Protein AF-A0ABD1TB44-F1 (afdb_monomer)

Structure (mmCIF, N/CA/C/O backbone):
data_AF-A0ABD1TB44-F1
#
_entry.id   AF-A0ABD1TB44-F1
#
loop_
_atom_site.group_PDB
_atom_site.id
_atom_site.type_symbol
_atom_site.label_atom_id
_atom_site.label_alt_id
_atom_site.label_comp_id
_atom_site.label_asym_id
_atom_site.label_entity_id
_atom_site.label_seq_id
_atom_site.pdbx_PDB_ins_code
_atom_site.Cartn_x
_atom_site.Cartn_y
_atom_site.Cartn_z
_atom_site.occupancy
_atom_site.B_iso_or_equiv
_atom_site.auth_seq_id
_atom_site.auth_comp_id
_atom_site.auth_asym_id
_atom_site.auth_atom_id
_atom_site.pdbx_PDB_model_num
ATOM 1 N N . MET A 1 1 ? 13.814 -0.584 15.650 1.00 33.56 1 MET A N 1
ATOM 2 C CA . MET A 1 1 ? 14.728 0.095 14.702 1.00 33.56 1 MET A CA 1
ATOM 3 C C . MET A 1 1 ? 14.014 0.247 13.370 1.00 33.56 1 MET A C 1
ATOM 5 O O . MET A 1 1 ? 13.460 -0.733 12.896 1.00 33.56 1 MET A O 1
ATOM 9 N N . VAL A 1 2 ? 13.984 1.439 12.768 1.00 36.53 2 VAL A N 1
ATOM 10 C CA . VAL A 1 2 ? 13.506 1.594 11.383 1.00 36.53 2 VAL A CA 1
ATOM 11 C C . VAL A 1 2 ? 14.714 1.384 10.477 1.00 36.53 2 VAL A C 1
ATOM 13 O O . VAL A 1 2 ? 15.537 2.284 10.332 1.00 36.53 2 VAL A O 1
ATOM 16 N N . VAL A 1 3 ? 14.859 0.184 9.916 1.00 43.41 3 VAL A N 1
ATOM 17 C CA . VAL A 1 3 ? 15.915 -0.108 8.939 1.00 43.41 3 VAL A CA 1
ATOM 18 C C . VAL A 1 3 ? 15.696 0.799 7.726 1.00 43.41 3 VAL A C 1
ATOM 20 O O . VAL A 1 3 ? 14.710 0.667 6.989 1.00 43.41 3 VAL A O 1
ATOM 23 N N . ASN A 1 4 ? 16.586 1.772 7.531 1.00 46.34 4 ASN A N 1
ATOM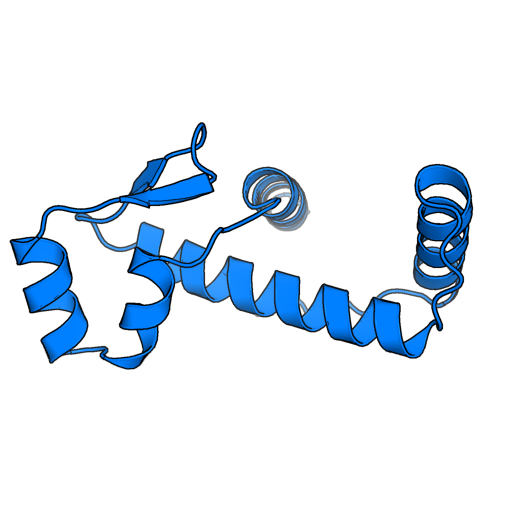 24 C CA . ASN A 1 4 ? 16.625 2.591 6.326 1.00 46.34 4 ASN A CA 1
ATOM 25 C C . ASN A 1 4 ? 17.234 1.748 5.208 1.00 46.34 4 ASN A C 1
ATOM 27 O O . ASN A 1 4 ? 18.443 1.735 5.005 1.00 46.34 4 ASN A O 1
ATOM 31 N N . TYR A 1 5 ? 16.375 1.022 4.498 1.00 55.03 5 TYR A N 1
ATOM 32 C CA . TYR A 1 5 ? 16.779 0.275 3.316 1.00 55.03 5 TYR A CA 1
ATOM 33 C C . TYR A 1 5 ? 17.173 1.269 2.217 1.00 55.03 5 TYR A C 1
ATOM 35 O O . TYR A 1 5 ? 16.319 1.879 1.565 1.00 55.03 5 TYR A O 1
ATOM 43 N N . ILE A 1 6 ? 18.476 1.482 2.055 1.00 59.88 6 ILE A N 1
ATOM 44 C CA . ILE A 1 6 ? 19.036 2.264 0.958 1.00 59.88 6 ILE A CA 1
ATOM 45 C C . ILE A 1 6 ? 19.211 1.295 -0.208 1.00 59.88 6 ILE A C 1
ATOM 47 O O . ILE A 1 6 ? 20.142 0.496 -0.222 1.00 59.88 6 ILE A O 1
ATOM 51 N N . PHE A 1 7 ? 18.311 1.356 -1.191 1.00 67.50 7 PHE A N 1
ATOM 52 C CA . PHE A 1 7 ? 18.486 0.589 -2.424 1.00 67.50 7 PHE A CA 1
ATOM 53 C C . PHE A 1 7 ? 19.758 1.050 -3.136 1.00 67.50 7 PHE A C 1
ATOM 55 O O . PHE A 1 7 ? 19.912 2.233 -3.462 1.00 67.50 7 PHE A O 1
ATOM 62 N N . THR A 1 8 ? 20.659 0.106 -3.396 1.00 78.38 8 THR A N 1
ATOM 63 C CA . THR A 1 8 ? 21.896 0.382 -4.129 1.00 78.38 8 THR A CA 1
ATOM 64 C C . THR A 1 8 ? 21.582 0.782 -5.571 1.00 78.38 8 THR A C 1
ATOM 66 O O . THR A 1 8 ? 20.553 0.403 -6.136 1.00 78.38 8 T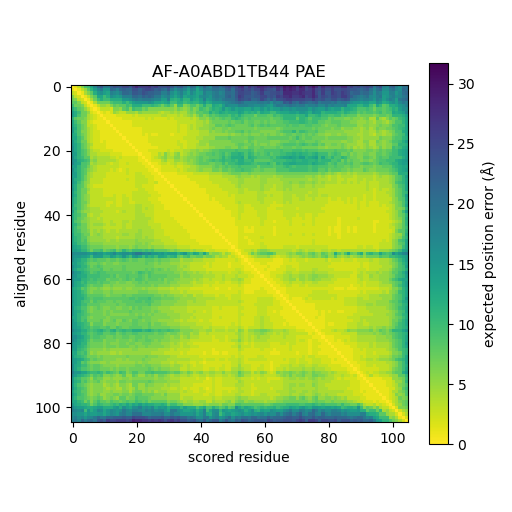HR A O 1
ATOM 69 N N . THR A 1 9 ? 22.483 1.529 -6.215 1.00 80.06 9 THR A N 1
ATOM 70 C CA . THR A 1 9 ? 22.338 1.876 -7.639 1.00 80.06 9 THR A CA 1
ATOM 71 C C . THR A 1 9 ? 22.186 0.628 -8.514 1.00 80.06 9 THR A C 1
ATOM 73 O O . THR A 1 9 ? 21.376 0.641 -9.432 1.00 80.06 9 THR A O 1
ATOM 76 N N . PHE A 1 10 ? 22.879 -0.467 -8.182 1.00 81.62 10 PHE A N 1
ATOM 77 C CA . PHE A 1 10 ? 22.767 -1.742 -8.894 1.00 81.62 10 PHE A CA 1
ATOM 78 C C . PHE A 1 10 ? 21.355 -2.340 -8.819 1.00 81.62 10 PHE A C 1
ATOM 80 O O . PHE A 1 10 ? 20.771 -2.670 -9.850 1.00 81.62 10 PHE A O 1
ATOM 87 N N . GLN A 1 11 ? 20.777 -2.424 -7.616 1.00 84.12 11 GLN A N 1
ATOM 88 C CA . GLN A 1 11 ? 19.414 -2.936 -7.424 1.00 84.12 11 GLN A CA 1
ATOM 89 C C . GLN A 1 11 ? 18.381 -2.075 -8.160 1.00 84.12 11 GLN A C 1
ATOM 91 O O . GLN A 1 11 ? 17.467 -2.607 -8.784 1.00 84.12 11 GLN A O 1
ATOM 96 N N . VAL A 1 12 ? 18.545 -0.748 -8.129 1.00 85.62 12 VAL A N 1
ATOM 97 C CA . VAL A 1 12 ? 17.654 0.172 -8.849 1.00 85.62 12 VAL A CA 1
ATOM 98 C C . VAL A 1 12 ? 17.745 -0.050 -10.359 1.00 85.62 12 VAL A C 1
ATOM 100 O O . VAL A 1 12 ? 16.703 -0.170 -10.996 1.00 85.62 12 VAL A O 1
ATOM 103 N N . SER A 1 13 ? 18.949 -0.177 -10.926 1.00 88.50 13 SER A N 1
ATOM 104 C CA . SER A 1 13 ? 19.122 -0.460 -12.358 1.00 88.50 13 SER A CA 1
ATOM 105 C C . SER A 1 13 ? 18.489 -1.792 -12.764 1.00 88.50 13 SER A C 1
ATOM 107 O O . SER A 1 13 ? 17.800 -1.857 -13.778 1.00 88.50 13 SER A O 1
ATOM 109 N N . LYS A 1 14 ? 18.642 -2.839 -11.942 1.00 91.25 14 LYS A N 1
ATOM 110 C CA . LYS A 1 14 ? 17.992 -4.136 -12.185 1.00 91.25 14 LYS A CA 1
ATOM 111 C C . LYS A 1 14 ? 16.468 -4.040 -12.177 1.00 91.25 14 LYS A C 1
ATOM 113 O O . LYS A 1 14 ? 15.817 -4.686 -12.993 1.00 91.25 14 LYS A O 1
ATOM 118 N N . LEU A 1 15 ? 15.899 -3.212 -11.299 1.00 89.00 15 LEU A N 1
ATOM 119 C CA . LEU A 1 15 ? 14.457 -2.971 -11.273 1.00 89.00 15 LEU A CA 1
ATOM 120 C C . LEU A 1 15 ? 13.975 -2.190 -12.506 1.00 89.00 15 LEU A C 1
ATOM 122 O O . LEU A 1 15 ? 12.888 -2.449 -13.008 1.00 89.00 15 LEU A O 1
ATOM 126 N N . VAL A 1 16 ? 14.767 -1.236 -13.006 1.00 91.19 16 VAL A N 1
ATOM 127 C CA . VAL A 1 16 ? 14.451 -0.524 -14.257 1.00 91.19 16 VAL A CA 1
ATOM 128 C C . VAL A 1 16 ? 14.431 -1.500 -15.435 1.00 91.19 16 VAL A C 1
ATOM 130 O O . VAL A 1 16 ? 13.471 -1.502 -16.203 1.00 91.19 16 VAL A O 1
ATOM 133 N N . GLU A 1 17 ? 15.452 -2.356 -15.548 1.00 93.25 17 GLU A N 1
ATOM 134 C CA . GLU A 1 17 ? 15.517 -3.403 -16.576 1.00 93.25 17 GLU A CA 1
ATOM 135 C C . GLU A 1 17 ? 14.309 -4.345 -16.498 1.00 93.25 17 GLU A C 1
ATOM 137 O O . GLU A 1 17 ? 13.694 -4.636 -17.521 1.00 93.25 17 GLU A O 1
ATOM 142 N N . SER A 1 18 ? 13.930 -4.801 -15.299 1.00 92.75 18 SER A N 1
ATOM 143 C CA . SER A 1 18 ? 12.802 -5.726 -15.149 1.00 92.75 18 SER A CA 1
ATOM 144 C C . SER A 1 18 ? 11.460 -5.088 -15.509 1.00 92.75 18 SER A C 1
ATOM 146 O O . SER A 1 18 ? 10.636 -5.740 -16.148 1.00 92.75 18 SER A O 1
ATOM 148 N N . VAL A 1 19 ? 11.248 -3.811 -15.171 1.00 91.44 19 VAL A N 1
ATOM 149 C CA . VAL A 1 19 ? 10.038 -3.069 -15.564 1.00 91.44 19 VAL A CA 1
ATOM 150 C C . VAL A 1 19 ? 9.973 -2.896 -17.080 1.00 91.44 19 VAL A C 1
ATOM 152 O O . VAL A 1 19 ? 8.912 -3.109 -17.669 1.00 91.44 19 VAL A O 1
ATOM 155 N N . TYR A 1 20 ? 11.092 -2.559 -17.724 1.00 93.50 20 TYR A N 1
ATOM 156 C CA . TYR A 1 20 ? 11.137 -2.454 -19.180 1.00 93.50 20 TYR A CA 1
ATOM 157 C C . TYR A 1 20 ? 10.868 -3.806 -19.849 1.00 93.50 20 TYR A C 1
ATOM 159 O O . TYR A 1 20 ? 10.015 -3.894 -20.726 1.00 93.50 20 TYR A O 1
ATOM 167 N N . ASN A 1 21 ? 11.520 -4.873 -19.392 1.00 95.88 21 ASN A N 1
ATOM 168 C CA . ASN A 1 21 ? 11.362 -6.204 -19.977 1.00 95.88 21 ASN A CA 1
ATOM 169 C C . ASN A 1 21 ? 9.964 -6.795 -19.746 1.00 95.88 21 ASN A C 1
ATOM 171 O O . ASN A 1 21 ? 9.451 -7.501 -20.608 1.00 95.88 21 ASN A O 1
ATOM 175 N N . GLY A 1 22 ? 9.348 -6.524 -18.592 1.00 93.88 22 GLY A N 1
ATOM 176 C CA . GLY A 1 22 ? 8.027 -7.053 -18.248 1.00 93.88 22 GLY A CA 1
ATOM 177 C C . GLY A 1 22 ? 6.866 -6.254 -18.838 1.00 93.88 22 GLY A C 1
ATOM 178 O O . GLY A 1 22 ? 5.845 -6.836 -19.193 1.00 93.88 22 GLY A O 1
ATOM 179 N N . CYS A 1 23 ? 7.006 -4.929 -18.943 1.00 91.38 23 CYS A N 1
ATOM 180 C CA . CYS A 1 23 ? 5.893 -4.038 -19.285 1.00 91.38 23 CYS A CA 1
ATOM 181 C C . CYS A 1 23 ? 6.138 -3.178 -20.535 1.00 91.38 23 CYS A C 1
ATOM 183 O O . CYS A 1 23 ? 5.230 -2.471 -20.963 1.00 91.38 23 CYS A O 1
ATOM 185 N N . GLY A 1 24 ? 7.354 -3.157 -21.088 1.00 92.94 24 GLY A N 1
ATOM 186 C CA . GLY A 1 24 ? 7.748 -2.254 -22.178 1.00 92.94 24 GLY A CA 1
ATOM 187 C C . GLY A 1 24 ? 7.867 -0.781 -21.765 1.00 92.94 24 GLY A C 1
ATOM 188 O O . GLY A 1 24 ? 7.982 0.093 -22.623 1.00 92.94 24 GLY A O 1
ATOM 189 N N . VAL A 1 25 ? 7.820 -0.478 -20.462 1.00 93.12 25 VAL A N 1
ATOM 190 C CA . VAL A 1 25 ? 7.794 0.899 -19.947 1.00 93.12 25 VAL A CA 1
ATOM 191 C C . VAL A 1 25 ? 9.194 1.344 -19.539 1.00 93.12 25 VAL A C 1
ATOM 193 O O . VAL A 1 25 ? 9.841 0.717 -18.701 1.00 93.12 25 VAL A O 1
ATOM 196 N N . VAL A 1 26 ? 9.644 2.476 -20.083 1.00 93.00 26 VAL A N 1
ATOM 197 C CA . VAL A 1 26 ? 10.883 3.136 -19.652 1.00 93.00 26 VAL A CA 1
ATOM 198 C C .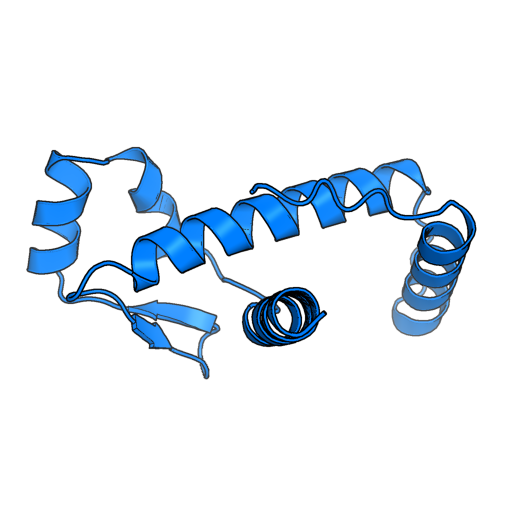 VAL A 1 26 ? 10.602 3.964 -18.399 1.00 93.00 26 VAL A C 1
ATOM 200 O O . VAL A 1 26 ? 9.751 4.851 -18.404 1.00 93.00 26 VAL A O 1
ATOM 203 N N . VAL A 1 27 ? 11.338 3.694 -17.322 1.00 92.88 27 VAL A N 1
ATOM 204 C CA . VAL A 1 27 ? 11.212 4.391 -16.034 1.00 92.88 27 VAL A CA 1
ATOM 205 C C . VAL A 1 27 ? 12.573 4.879 -15.555 1.00 92.88 27 VAL A C 1
ATOM 207 O O . VAL A 1 27 ? 13.592 4.230 -15.772 1.00 92.88 27 VAL A O 1
ATOM 210 N N . SER A 1 28 ? 12.610 6.032 -14.885 1.00 93.19 28 SER A N 1
ATOM 211 C CA . SER A 1 28 ? 13.865 6.550 -14.334 1.00 93.19 28 SER A CA 1
ATOM 212 C C . SER A 1 28 ? 14.210 5.903 -12.988 1.00 93.19 28 SER A C 1
ATOM 214 O O . SER A 1 28 ? 13.326 5.529 -12.211 1.00 93.19 28 SER A O 1
ATOM 216 N N . ASN A 1 29 ? 15.50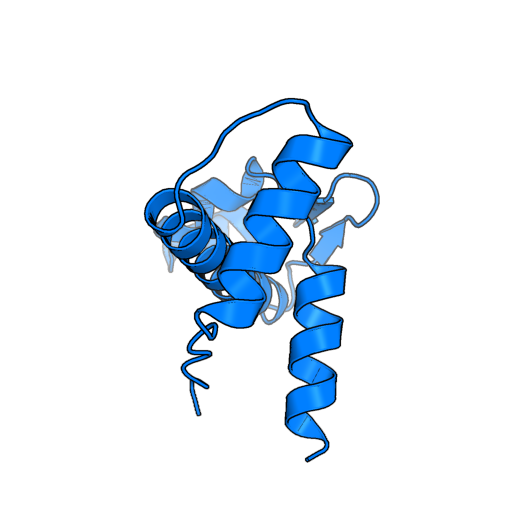2 5.897 -12.638 1.00 90.19 29 ASN A N 1
ATOM 217 C CA . ASN A 1 29 ? 15.975 5.516 -11.300 1.00 90.19 29 ASN A CA 1
ATOM 218 C C . ASN A 1 29 ? 15.250 6.288 -10.182 1.00 90.19 29 ASN A C 1
ATOM 220 O O . ASN A 1 29 ? 14.984 5.736 -9.113 1.00 90.19 29 ASN A O 1
ATOM 224 N N . LYS A 1 30 ? 14.918 7.565 -10.422 1.00 89.56 30 LYS A N 1
ATOM 225 C CA . LYS A 1 30 ? 14.166 8.398 -9.477 1.00 89.56 30 LYS A CA 1
ATOM 226 C C . LYS A 1 30 ? 12.748 7.860 -9.273 1.00 89.56 30 LYS A C 1
ATOM 228 O O . LYS A 1 30 ? 12.348 7.683 -8.126 1.00 89.56 30 LYS A O 1
ATOM 233 N N . ASN A 1 31 ? 12.030 7.536 -10.353 1.00 90.94 31 ASN A N 1
ATOM 234 C CA . ASN A 1 31 ? 10.672 6.992 -10.257 1.00 90.94 31 ASN A CA 1
ATOM 235 C C . ASN A 1 31 ? 10.648 5.667 -9.491 1.00 90.94 31 ASN A C 1
ATOM 237 O O . ASN A 1 31 ? 9.780 5.473 -8.642 1.00 90.94 31 ASN A O 1
ATOM 241 N N . ILE A 1 32 ? 11.626 4.787 -9.737 1.00 90.25 32 ILE A N 1
ATOM 242 C CA . ILE A 1 32 ? 11.760 3.528 -8.996 1.00 90.25 32 ILE A CA 1
ATOM 243 C C . ILE A 1 32 ? 11.939 3.789 -7.499 1.00 90.25 32 ILE A C 1
ATOM 245 O O . ILE A 1 32 ? 11.184 3.260 -6.685 1.00 90.25 32 ILE A O 1
ATOM 249 N N . ARG A 1 33 ? 12.899 4.642 -7.122 1.00 87.56 33 ARG A N 1
ATOM 250 C CA . ARG A 1 33 ? 13.176 4.951 -5.710 1.00 87.56 33 ARG A CA 1
ATOM 251 C C . ARG A 1 33 ? 11.964 5.556 -5.004 1.00 87.56 33 ARG A C 1
ATOM 253 O O . ARG A 1 33 ? 11.638 5.149 -3.892 1.00 87.56 33 ARG A O 1
ATOM 260 N N . GLU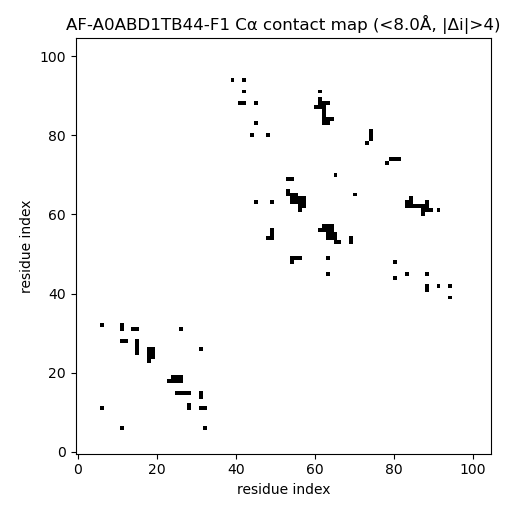 A 1 34 ? 11.286 6.505 -5.645 1.00 90.25 34 GLU A N 1
ATOM 261 C CA . GLU A 1 34 ? 10.071 7.122 -5.104 1.00 90.25 34 GLU A CA 1
ATOM 262 C C . GLU A 1 34 ? 8.952 6.095 -4.931 1.00 90.25 34 GLU A C 1
ATOM 264 O O . GLU A 1 34 ? 8.303 6.063 -3.883 1.00 90.25 34 GLU A O 1
ATOM 269 N N . ARG A 1 35 ? 8.757 5.206 -5.912 1.00 90.00 35 ARG A N 1
ATOM 270 C CA . ARG A 1 35 ? 7.706 4.192 -5.840 1.00 90.00 35 ARG A CA 1
ATOM 271 C C . ARG A 1 35 ? 7.967 3.175 -4.740 1.00 90.00 35 ARG A C 1
ATOM 273 O O . ARG A 1 35 ? 7.052 2.869 -3.982 1.00 90.00 35 ARG A O 1
ATOM 280 N N . VAL A 1 36 ? 9.201 2.700 -4.613 1.00 86.69 36 VAL A N 1
ATOM 281 C CA . VAL A 1 36 ? 9.578 1.768 -3.546 1.00 86.69 36 VAL A CA 1
ATOM 282 C C . VAL A 1 36 ? 9.448 2.424 -2.168 1.00 86.69 36 VAL A C 1
ATOM 284 O O . VAL A 1 36 ? 8.943 1.799 -1.240 1.00 86.69 36 VAL A O 1
ATOM 287 N N . LYS A 1 37 ? 9.800 3.711 -2.034 1.00 87.44 37 LYS A N 1
ATOM 288 C CA . LYS A 1 37 ? 9.573 4.476 -0.797 1.00 87.44 37 LYS A CA 1
ATOM 289 C C . LYS A 1 37 ? 8.088 4.543 -0.424 1.00 87.44 37 LYS A C 1
ATOM 291 O O . LYS A 1 37 ? 7.757 4.386 0.749 1.00 87.44 37 LYS A O 1
ATOM 296 N N . ILE A 1 38 ? 7.206 4.773 -1.400 1.00 90.06 38 ILE A N 1
ATOM 297 C CA . ILE A 1 38 ? 5.752 4.777 -1.182 1.00 90.06 38 ILE A CA 1
ATOM 298 C C . ILE A 1 38 ? 5.274 3.391 -0.748 1.00 90.06 38 ILE A C 1
ATOM 300 O O . ILE A 1 38 ? 4.588 3.299 0.261 1.00 90.06 38 ILE A O 1
ATOM 304 N N . LEU A 1 39 ? 5.681 2.329 -1.450 1.00 89.56 39 LEU A N 1
ATOM 305 C CA . LEU A 1 39 ? 5.285 0.955 -1.124 1.00 89.56 39 LEU A CA 1
ATOM 306 C C . LEU A 1 39 ? 5.737 0.536 0.281 1.00 89.56 39 LEU A C 1
ATOM 308 O O . LEU A 1 39 ? 4.960 -0.042 1.027 1.00 89.56 39 LEU A O 1
ATOM 312 N N . LYS A 1 40 ? 6.956 0.904 0.684 1.00 87.56 40 LYS A N 1
ATOM 313 C CA . LYS A 1 40 ? 7.444 0.661 2.047 1.00 87.56 40 LYS A CA 1
ATOM 314 C C . LYS A 1 40 ? 6.631 1.418 3.098 1.00 87.56 40 LYS A C 1
ATOM 316 O O . LYS A 1 40 ? 6.328 0.863 4.147 1.00 87.56 40 LYS A O 1
ATOM 321 N N . LYS A 1 41 ? 6.297 2.688 2.841 1.00 90.19 41 LYS A N 1
ATOM 322 C CA . LYS A 1 41 ? 5.440 3.471 3.744 1.00 90.19 41 LYS A CA 1
ATOM 323 C C . LYS A 1 41 ? 4.061 2.824 3.877 1.00 90.19 41 LYS A C 1
ATOM 325 O O . LYS A 1 41 ? 3.555 2.701 4.984 1.00 90.19 41 LYS A O 1
ATOM 330 N N . ASP A 1 42 ? 3.498 2.417 2.749 1.00 91.94 42 ASP A N 1
ATOM 331 C CA . ASP A 1 42 ? 2.219 1.729 2.657 1.00 91.94 42 ASP A CA 1
ATOM 332 C C . ASP A 1 42 ? 2.226 0.429 3.476 1.00 91.94 42 ASP A C 1
ATOM 334 O O . ASP A 1 42 ? 1.379 0.265 4.346 1.00 91.94 42 ASP A O 1
ATOM 338 N N . TYR A 1 43 ? 3.235 -0.426 3.290 1.00 92.19 43 TYR A N 1
ATOM 339 C CA . TYR A 1 43 ? 3.426 -1.643 4.083 1.00 92.19 43 TYR A CA 1
ATOM 340 C C . TYR A 1 43 ? 3.512 -1.361 5.589 1.00 92.19 43 TYR A C 1
ATOM 342 O O . TYR A 1 43 ? 2.813 -1.997 6.366 1.00 92.19 43 TYR A O 1
ATOM 350 N N . VAL A 1 44 ? 4.316 -0.382 6.021 1.00 91.25 44 VAL A N 1
ATOM 351 C CA . VAL A 1 44 ? 4.452 -0.060 7.454 1.00 91.25 44 VAL A CA 1
ATOM 352 C C . VAL A 1 44 ? 3.123 0.390 8.063 1.00 91.25 44 VAL A C 1
ATOM 354 O O . VAL A 1 44 ? 2.801 -0.012 9.177 1.00 91.25 44 VAL A O 1
ATOM 357 N N . GLU A 1 45 ? 2.351 1.215 7.354 1.00 92.94 45 GLU A N 1
ATOM 358 C CA . GLU A 1 45 ? 1.030 1.647 7.821 1.00 92.94 45 GLU A CA 1
ATOM 359 C C . GLU A 1 45 ? 0.031 0.481 7.886 1.00 92.94 45 GLU A C 1
ATOM 361 O O . GLU A 1 45 ? -0.731 0.390 8.846 1.00 92.94 45 GLU A O 1
ATOM 366 N N . VAL A 1 46 ? 0.048 -0.423 6.902 1.00 93.50 46 VAL A N 1
ATOM 367 C CA . VAL A 1 46 ? -0.805 -1.622 6.906 1.00 93.50 46 VAL A CA 1
ATOM 368 C C . VAL A 1 46 ? -0.405 -2.557 8.040 1.00 93.50 46 VAL A C 1
ATOM 370 O O . VAL A 1 46 ? -1.261 -2.957 8.812 1.00 93.50 46 VAL A O 1
ATOM 373 N N . ARG A 1 47 ? 0.886 -2.819 8.243 1.00 92.25 47 ARG A N 1
ATOM 374 C CA . ARG A 1 47 ? 1.368 -3.645 9.357 1.00 92.25 47 ARG A CA 1
ATOM 375 C C . ARG A 1 47 ? 0.977 -3.072 10.723 1.00 92.25 47 ARG A C 1
ATOM 377 O O . ARG A 1 47 ? 0.669 -3.820 11.642 1.00 92.25 47 ARG A O 1
ATOM 384 N N . GLN A 1 48 ? 0.953 -1.742 10.860 1.00 92.06 48 GLN A N 1
ATOM 385 C CA . GLN A 1 48 ? 0.418 -1.077 12.054 1.00 92.06 48 GLN A CA 1
ATOM 386 C C . GLN A 1 48 ? -1.086 -1.312 12.221 1.00 92.06 48 GLN A C 1
ATOM 388 O O . GLN A 1 48 ? -1.524 -1.575 13.338 1.00 92.06 48 GLN A O 1
ATOM 393 N N . LEU A 1 49 ? -1.869 -1.247 11.141 1.00 93.06 49 LEU A N 1
ATOM 394 C CA . LEU A 1 49 ? -3.293 -1.583 11.181 1.00 93.06 49 LEU A CA 1
ATOM 395 C C . LEU A 1 49 ? -3.521 -3.039 11.584 1.00 93.06 49 LEU A C 1
ATOM 397 O O . LEU A 1 49 ? -4.300 -3.286 12.492 1.00 93.06 49 LEU A O 1
ATOM 401 N N . LEU A 1 50 ? -2.794 -3.976 10.976 1.00 92.12 50 LEU A N 1
ATOM 402 C CA . LEU A 1 50 ? -2.896 -5.410 11.273 1.00 92.12 50 LEU A CA 1
ATOM 403 C C . LEU A 1 50 ? -2.433 -5.774 12.691 1.00 92.12 50 LEU A C 1
ATOM 405 O O . LEU A 1 50 ? -2.785 -6.826 13.205 1.00 92.12 50 LEU A O 1
ATOM 409 N N . SER A 1 51 ? -1.650 -4.912 13.348 1.00 90.69 51 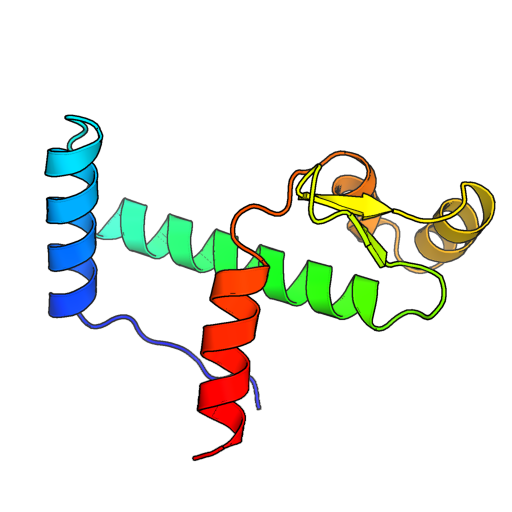SER A N 1
ATOM 410 C CA . SER A 1 51 ? -1.311 -5.088 14.767 1.00 90.69 51 SER A CA 1
ATOM 411 C C . SER A 1 51 ? -2.458 -4.734 15.724 1.00 90.69 51 SER A C 1
ATOM 413 O O . SER A 1 51 ? -2.338 -4.947 16.930 1.00 90.69 51 SER A O 1
ATOM 415 N N . MET A 1 52 ? -3.557 -4.173 15.209 1.00 85.62 52 MET A N 1
ATOM 416 C CA . MET A 1 52 ? -4.785 -3.939 15.964 1.00 85.62 52 MET A CA 1
ATOM 417 C C . MET A 1 52 ? -5.665 -5.191 15.864 1.00 85.62 52 MET A C 1
ATOM 419 O O . MET A 1 52 ? -5.874 -5.700 14.769 1.00 85.62 52 MET A O 1
ATOM 423 N N . ASN A 1 53 ? -6.199 -5.667 16.993 1.00 76.94 53 ASN A N 1
ATOM 424 C CA . ASN A 1 53 ? -6.903 -6.959 17.085 1.00 76.94 53 ASN A CA 1
ATOM 425 C C . ASN A 1 53 ? -8.144 -7.097 16.184 1.00 76.94 53 ASN A C 1
ATOM 427 O O . ASN A 1 53 ? -8.615 -8.212 15.991 1.00 76.94 53 ASN A O 1
ATOM 431 N N . ASP A 1 54 ? -8.664 -5.993 15.646 1.00 88.00 54 ASP A N 1
ATOM 432 C CA . ASP A 1 54 ? -9.908 -5.968 14.875 1.00 88.00 54 ASP A CA 1
ATOM 433 C C . ASP A 1 54 ? -9.680 -5.748 13.370 1.00 88.00 54 ASP A C 1
ATOM 435 O O . ASP A 1 54 ? -10.622 -5.428 12.650 1.00 88.00 54 ASP A O 1
ATOM 439 N N . CYS A 1 55 ? -8.436 -5.843 12.886 1.00 92.00 55 CYS A N 1
ATOM 440 C CA . CYS A 1 55 ? -8.087 -5.672 11.476 1.00 92.00 55 CYS A CA 1
ATOM 441 C C . CYS A 1 55 ? -7.297 -6.871 10.952 1.00 92.00 55 CYS A C 1
ATOM 443 O O . CYS A 1 55 ? -6.299 -7.280 11.535 1.00 92.00 55 CYS A O 1
ATOM 445 N N . GLU A 1 56 ? -7.690 -7.358 9.783 1.00 93.25 56 GLU A N 1
ATOM 446 C CA . GLU A 1 56 ? -7.023 -8.445 9.069 1.00 93.25 56 GLU A CA 1
ATOM 447 C C . GLU A 1 56 ? -6.708 -8.025 7.632 1.00 93.25 56 GLU A C 1
ATOM 449 O O . GLU A 1 56 ? -7.221 -7.017 7.140 1.00 93.25 56 GLU A O 1
ATOM 454 N N . LEU A 1 57 ? -5.840 -8.776 6.954 1.00 93.25 57 LEU A N 1
ATOM 455 C CA . LEU A 1 57 ? -5.597 -8.615 5.527 1.00 93.25 57 LEU A CA 1
ATOM 456 C C . LEU A 1 57 ? -6.287 -9.757 4.788 1.00 93.25 57 LEU A C 1
ATOM 458 O O . LEU A 1 57 ? -5.922 -10.918 4.940 1.00 93.25 57 LEU A O 1
ATOM 462 N N . ASP A 1 58 ? -7.248 -9.417 3.941 1.00 91.94 58 ASP A N 1
ATOM 463 C CA . ASP A 1 58 ? -7.762 -10.353 2.957 1.00 91.94 58 ASP A CA 1
ATOM 464 C C . ASP A 1 58 ? -6.722 -10.506 1.842 1.00 91.94 58 ASP A C 1
ATOM 466 O O . ASP A 1 58 ? -6.522 -9.589 1.037 1.00 91.94 58 ASP A O 1
ATOM 470 N N . HIS A 1 59 ? -6.039 -11.652 1.813 1.00 86.31 59 HIS A N 1
ATOM 471 C CA . HIS A 1 59 ? -4.998 -11.950 0.830 1.00 86.31 59 HIS A CA 1
ATOM 472 C C . HIS A 1 59 ? -5.559 -12.118 -0.592 1.00 86.31 59 HIS A C 1
ATOM 474 O O . HIS A 1 59 ? -4.842 -11.829 -1.551 1.00 86.31 59 HIS A O 1
ATOM 480 N N . ASP A 1 60 ? -6.834 -12.498 -0.749 1.00 87.25 60 ASP A N 1
ATOM 481 C CA . ASP A 1 60 ? -7.448 -12.665 -2.071 1.00 87.25 60 ASP A CA 1
ATOM 482 C C . ASP A 1 60 ? -7.720 -11.306 -2.724 1.00 87.25 60 ASP A C 1
ATOM 484 O O . ASP A 1 60 ? -7.423 -11.093 -3.905 1.00 87.25 60 ASP A O 1
ATOM 488 N N . SER A 1 61 ? -8.264 -10.351 -1.961 1.00 87.94 61 SER A N 1
ATOM 489 C CA . SER A 1 61 ? -8.506 -8.996 -2.471 1.00 87.94 61 SER A CA 1
ATOM 490 C C . SER A 1 61 ? -7.340 -8.028 -2.261 1.00 87.94 61 SER A C 1
ATOM 492 O O . SER A 1 61 ? -7.331 -6.949 -2.862 1.00 87.94 61 SER A O 1
ATOM 494 N N . GLY A 1 62 ? -6.360 -8.385 -1.428 1.00 89.38 62 GLY A N 1
ATOM 495 C CA . GLY A 1 62 ? -5.252 -7.526 -1.018 1.00 89.38 62 GLY A CA 1
ATOM 496 C C . GLY A 1 62 ? -5.718 -6.289 -0.248 1.00 89.38 62 GLY A C 1
ATOM 497 O O . GLY A 1 62 ? -5.194 -5.193 -0.480 1.00 89.38 62 GLY A O 1
ATOM 498 N N . ARG A 1 63 ? -6.742 -6.410 0.604 1.00 93.75 63 ARG A N 1
ATOM 499 C CA . ARG A 1 63 ? -7.333 -5.285 1.351 1.00 93.75 63 ARG A CA 1
ATOM 500 C C . ARG A 1 63 ? -7.398 -5.553 2.841 1.00 93.75 63 ARG A C 1
ATOM 502 O O . ARG A 1 63 ? -7.558 -6.687 3.266 1.00 93.75 63 ARG A O 1
ATOM 509 N N . VAL A 1 64 ? -7.334 -4.476 3.621 1.00 94.88 64 VAL A N 1
ATOM 510 C CA . VAL A 1 64 ? -7.581 -4.556 5.060 1.00 94.88 64 VAL A CA 1
ATOM 511 C C . VAL A 1 64 ? -9.080 -4.729 5.294 1.00 94.88 64 VAL A C 1
ATOM 513 O O . VAL A 1 64 ? -9.884 -3.906 4.844 1.00 94.88 64 VAL A O 1
ATOM 516 N N . THR A 1 65 ? -9.445 -5.785 6.005 1.00 94.31 65 THR A N 1
ATOM 517 C CA . THR A 1 65 ? -10.813 -6.128 6.384 1.00 94.31 65 THR A CA 1
ATOM 518 C C . THR A 1 65 ? -10.997 -5.968 7.885 1.00 94.31 65 THR A C 1
ATOM 520 O O . THR A 1 65 ? -10.119 -6.302 8.671 1.00 94.31 65 THR A O 1
ATOM 523 N N . ALA A 1 66 ? -12.146 -5.426 8.272 1.00 94.00 66 ALA A N 1
ATOM 524 C CA . ALA A 1 66 ? -12.578 -5.280 9.655 1.00 94.00 66 ALA A CA 1
ATOM 525 C C . 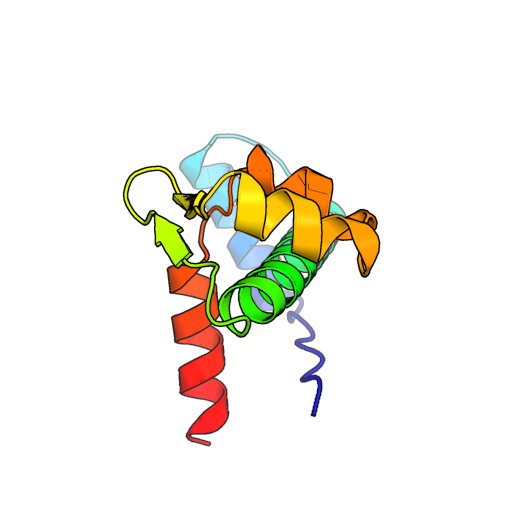ALA A 1 66 ? -14.090 -5.040 9.668 1.00 94.00 66 ALA A C 1
ATOM 527 O O . ALA A 1 66 ? -14.656 -4.574 8.667 1.00 94.00 66 ALA A O 1
ATOM 528 N N . ASP A 1 67 ? -14.731 -5.288 10.807 1.00 94.19 67 ASP A N 1
ATOM 529 C CA . ASP A 1 67 ? -16.132 -4.932 11.000 1.00 94.19 67 ASP A CA 1
ATOM 530 C C . ASP A 1 67 ? -16.356 -3.422 10.840 1.00 94.19 67 ASP A C 1
ATOM 532 O O . ASP A 1 67 ? -15.488 -2.590 11.117 1.00 94.19 67 ASP A O 1
ATOM 536 N N . THR A 1 68 ? -17.561 -3.036 10.409 1.00 93.69 68 THR A N 1
ATOM 537 C CA . THR A 1 68 ? -17.896 -1.611 10.218 1.00 93.69 68 THR A CA 1
ATOM 538 C C . THR A 1 68 ? -17.726 -0.820 11.516 1.00 93.69 68 THR A C 1
ATOM 540 O O . THR A 1 68 ? -17.139 0.262 11.491 1.00 93.69 68 THR A O 1
ATOM 543 N N . LEU A 1 69 ? -18.159 -1.389 12.647 1.00 93.69 69 LEU A N 1
ATOM 544 C CA . LEU A 1 69 ? -17.989 -0.783 13.970 1.00 93.69 69 LEU A CA 1
ATOM 545 C C . LEU A 1 69 ? -16.510 -0.660 14.356 1.00 93.69 69 LEU A C 1
ATOM 547 O O . LEU A 1 69 ? -16.096 0.413 14.789 1.00 93.69 69 LEU A O 1
ATOM 551 N N . ALA A 1 70 ? -15.702 -1.700 14.122 1.00 92.69 70 ALA A N 1
ATOM 552 C CA . ALA A 1 70 ? -14.263 -1.669 14.390 1.00 92.69 70 ALA A CA 1
ATOM 553 C C . ALA A 1 70 ? -13.574 -0.537 13.616 1.00 92.69 70 ALA A C 1
ATOM 555 O O . ALA A 1 70 ? -12.823 0.263 14.179 1.00 92.69 70 ALA A O 1
ATOM 556 N N . TRP A 1 71 ? -13.903 -0.383 12.330 1.00 94.12 71 TRP A N 1
ATOM 557 C CA . TRP A 1 71 ? -13.394 0.740 11.561 1.00 94.12 71 TRP A CA 1
ATOM 558 C C . TRP A 1 71 ? -13.877 2.102 12.092 1.00 94.12 71 TRP A C 1
ATOM 560 O O . TRP A 1 71 ? -13.120 3.071 12.056 1.00 94.12 71 TRP A O 1
ATOM 570 N N . GLU A 1 72 ? -15.139 2.234 12.505 1.00 94.00 72 GLU A N 1
ATOM 571 C CA . GLU A 1 72 ? -15.656 3.486 13.075 1.00 94.00 72 GLU A CA 1
ATOM 572 C C . GLU A 1 72 ? -14.943 3.867 14.374 1.00 94.00 72 GLU A C 1
ATOM 574 O O . GLU A 1 72 ? -14.592 5.034 14.552 1.00 94.00 72 GLU A O 1
ATOM 579 N N . GLU A 1 73 ? -14.692 2.905 15.262 1.00 93.62 73 GLU A N 1
ATOM 580 C CA . GLU A 1 73 ? -13.950 3.137 16.501 1.00 93.62 73 GLU A CA 1
ATOM 581 C C . GLU A 1 73 ? -12.493 3.515 16.235 1.00 93.62 73 GLU A C 1
ATOM 583 O O . GLU A 1 73 ? -12.024 4.537 16.744 1.00 93.62 73 GLU A O 1
ATOM 588 N N . LEU A 1 74 ? -11.806 2.775 15.362 1.00 92.19 74 LEU A N 1
ATOM 589 C CA . LEU A 1 74 ? -10.427 3.058 14.968 1.00 92.19 74 LEU A CA 1
ATOM 590 C C . LEU A 1 74 ? -10.279 4.478 14.412 1.00 92.19 74 LEU A C 1
ATOM 592 O O . LEU A 1 74 ? -9.371 5.220 14.799 1.00 92.19 74 LEU A O 1
ATOM 596 N N . LEU A 1 75 ? -11.191 4.901 13.531 1.00 94.06 75 LEU A N 1
ATOM 597 C CA . LEU A 1 75 ? -11.106 6.216 12.895 1.00 94.06 75 LEU A CA 1
ATOM 598 C C . LEU A 1 75 ? -11.483 7.386 13.806 1.00 94.06 75 LEU A C 1
ATOM 600 O O . LEU A 1 75 ? -11.122 8.514 13.470 1.00 94.06 75 LEU A O 1
ATOM 604 N N . LYS A 1 76 ? -12.129 7.158 14.959 1.00 94.31 76 LYS A N 1
ATOM 605 C CA . LYS A 1 76 ? -12.271 8.206 15.988 1.00 94.31 76 LYS A CA 1
ATOM 606 C C . LYS A 1 76 ? -10.907 8.608 16.551 1.00 94.31 76 LYS A C 1
ATOM 608 O O . LYS A 1 76 ? -10.683 9.788 16.806 1.00 94.31 76 LYS A O 1
ATOM 613 N N . GLY A 1 77 ? -10.004 7.642 16.731 1.00 91.38 77 GLY A N 1
ATOM 614 C CA . GLY A 1 77 ? -8.654 7.879 17.249 1.00 91.38 77 GLY A CA 1
ATOM 615 C C . GLY A 1 77 ? -7.631 8.208 16.162 1.00 91.38 77 GLY A C 1
ATOM 616 O O . GLY A 1 77 ? -6.759 9.052 16.371 1.00 91.38 77 GLY A O 1
ATOM 617 N N . ILE A 1 78 ? -7.728 7.560 14.994 1.00 91.06 78 ILE A N 1
ATOM 618 C CA . ILE A 1 78 ? -6.717 7.660 13.933 1.00 91.06 78 ILE A CA 1
ATOM 619 C C . ILE A 1 78 ? -7.366 7.828 12.543 1.00 91.06 78 ILE A C 1
ATOM 621 O O . ILE A 1 78 ? -7.299 6.931 11.696 1.00 91.06 78 ILE A O 1
ATOM 625 N N . PRO A 1 79 ? -7.950 9.007 12.244 1.00 92.44 79 PRO A N 1
ATOM 626 C CA . PRO A 1 79 ? -8.685 9.250 10.996 1.00 92.44 79 PRO A CA 1
ATOM 627 C C . PRO A 1 79 ? -7.872 8.992 9.715 1.00 92.44 79 PRO A C 1
ATOM 629 O O . PRO A 1 79 ? -8.419 8.615 8.677 1.00 92.44 79 PRO A O 1
ATOM 632 N N . ASN A 1 80 ? -6.547 9.164 9.779 1.00 90.81 80 ASN A N 1
ATOM 633 C CA . ASN A 1 80 ? -5.644 9.036 8.631 1.00 90.81 80 ASN A CA 1
ATOM 634 C C . ASN A 1 80 ? -5.582 7.618 8.041 1.00 90.81 80 ASN A C 1
ATOM 636 O O . ASN A 1 80 ? -5.164 7.457 6.890 1.00 90.81 80 ASN A O 1
ATOM 640 N N . PHE A 1 81 ? -6.009 6.599 8.791 1.00 92.94 81 PHE A N 1
ATOM 641 C CA . PHE A 1 81 ? -6.075 5.235 8.280 1.00 92.94 81 PHE A CA 1
ATOM 642 C C . PHE A 1 81 ? -7.304 4.967 7.403 1.00 92.94 81 PHE A C 1
ATOM 644 O O . PHE A 1 81 ? -7.336 3.951 6.716 1.00 92.94 81 PHE A O 1
ATOM 651 N N . GLY A 1 82 ? -8.270 5.889 7.317 1.00 93.25 82 GLY A N 1
ATOM 652 C CA . GLY A 1 82 ? -9.520 5.669 6.576 1.00 93.25 82 GLY A CA 1
ATOM 653 C C . GLY A 1 82 ? -9.331 5.344 5.091 1.00 93.25 82 GLY A C 1
ATOM 654 O O . GLY A 1 82 ? -10.166 4.667 4.496 1.00 93.25 82 GLY A O 1
ATOM 655 N N . LYS A 1 83 ? -8.201 5.752 4.497 1.00 94.38 83 LYS A N 1
ATOM 656 C CA . LYS A 1 83 ? -7.823 5.391 3.121 1.00 94.38 83 LYS A CA 1
ATOM 657 C C . LYS A 1 83 ? -7.673 3.876 2.909 1.00 94.38 83 LYS A C 1
ATOM 659 O O . LYS A 1 83 ? -7.896 3.403 1.797 1.00 94.38 83 LYS A O 1
ATOM 664 N N . TRP A 1 84 ? -7.310 3.120 3.947 1.00 95.00 84 TRP A N 1
ATOM 665 C CA . TRP A 1 84 ? -7.021 1.685 3.861 1.00 95.00 84 TRP A CA 1
ATOM 666 C C . TRP A 1 84 ? -8.261 0.804 3.754 1.00 95.00 84 TRP A C 1
ATOM 668 O O . TRP A 1 84 ? -8.148 -0.317 3.278 1.00 95.00 84 TRP A O 1
ATOM 678 N N . ARG A 1 85 ? -9.450 1.346 4.046 1.00 92.19 85 ARG A N 1
ATOM 679 C CA . ARG A 1 85 ? -10.730 0.676 3.759 1.00 92.19 85 ARG A CA 1
ATOM 680 C C . ARG A 1 85 ? -10.901 0.319 2.282 1.00 92.19 85 ARG A C 1
ATOM 682 O O . ARG A 1 85 ? -11.566 -0.651 1.945 1.00 92.19 85 ARG A O 1
ATOM 689 N N . TYR A 1 86 ? -10.339 1.137 1.393 1.00 91.00 86 TYR A N 1
ATOM 690 C CA . TYR A 1 86 ? -10.566 1.019 -0.051 1.00 91.00 86 TYR A CA 1
ATOM 691 C C . TYR A 1 86 ? -9.279 0.769 -0.834 1.00 91.00 86 TYR A C 1
ATOM 693 O O . TYR A 1 86 ? -9.313 0.221 -1.942 1.00 91.00 86 TYR A O 1
ATOM 701 N N . LYS A 1 87 ? -8.140 1.187 -0.276 1.00 94.12 87 LYS A N 1
ATOM 702 C CA . LYS A 1 87 ? -6.837 1.083 -0.919 1.00 94.12 87 LYS A CA 1
ATOM 703 C C . LYS A 1 87 ? -6.350 -0.367 -0.924 1.00 94.12 87 LYS A C 1
ATOM 705 O O . LYS A 1 87 ? -6.330 -1.031 0.103 1.00 94.12 87 LYS A O 1
ATOM 710 N N . LEU A 1 88 ? -5.909 -0.814 -2.096 1.00 93.06 88 LEU A N 1
ATOM 711 C CA . LEU A 1 88 ? -5.206 -2.083 -2.253 1.00 93.06 88 LEU A CA 1
ATOM 712 C C . LEU A 1 88 ? -3.826 -2.008 -1.596 1.00 93.06 88 LEU A C 1
ATOM 714 O O . LEU A 1 88 ? -3.126 -0.995 -1.717 1.00 93.06 88 LEU A O 1
ATOM 718 N N . CYS A 1 89 ? -3.422 -3.113 -0.988 1.00 91.00 89 CYS A N 1
ATOM 719 C CA . CYS A 1 89 ? -2.130 -3.327 -0.352 1.00 91.00 89 CYS A CA 1
ATOM 720 C C . CYS A 1 89 ? -1.314 -4.320 -1.193 1.00 91.00 89 CYS A C 1
ATOM 722 O O . CYS A 1 89 ? -1.049 -5.437 -0.751 1.00 91.00 89 CYS A O 1
ATOM 724 N N . PRO A 1 90 ? -0.955 -3.968 -2.444 1.00 81.56 90 PRO A N 1
ATOM 725 C CA . PRO A 1 90 ? -0.251 -4.898 -3.301 1.00 81.56 90 PRO A CA 1
ATOM 726 C C . PRO A 1 90 ? 1.115 -5.204 -2.702 1.00 81.56 90 PRO A C 1
ATOM 728 O O . PRO A 1 90 ? 1.835 -4.300 -2.269 1.00 81.56 90 PRO A O 1
ATOM 731 N N . ARG A 1 91 ? 1.492 -6.472 -2.803 1.00 83.56 91 ARG A N 1
ATOM 732 C CA . ARG A 1 91 ? 2.792 -6.994 -2.402 1.00 83.56 91 ARG A CA 1
ATOM 733 C C . ARG A 1 91 ? 3.078 -6.999 -0.898 1.00 83.56 91 ARG A C 1
ATOM 735 O O . ARG A 1 91 ? 4.235 -6.885 -0.498 1.00 83.56 91 ARG A O 1
ATOM 742 N N . HIS A 1 92 ? 2.036 -7.035 -0.065 1.00 86.56 92 HIS A N 1
ATOM 743 C CA . HIS A 1 92 ? 2.206 -7.070 1.388 1.00 86.56 92 HIS A CA 1
ATOM 744 C C . HIS A 1 92 ? 3.063 -8.269 1.818 1.00 86.56 92 HIS A C 1
ATOM 746 O O . HIS A 1 92 ? 4.022 -8.087 2.561 1.00 86.56 92 HIS A O 1
ATOM 752 N N . ASP A 1 93 ? 2.780 -9.450 1.269 1.00 86.44 93 ASP A N 1
ATOM 753 C CA . ASP A 1 93 ? 3.469 -10.697 1.613 1.00 86.44 93 ASP A CA 1
ATOM 754 C C . ASP A 1 93 ? 4.948 -10.672 1.209 1.00 86.44 93 ASP A C 1
ATOM 756 O O . ASP A 1 93 ? 5.810 -11.089 1.979 1.00 86.44 93 ASP A O 1
ATOM 760 N N . GLU A 1 94 ? 5.287 -10.104 0.046 1.00 87.31 94 GLU A N 1
ATOM 761 C CA . GLU A 1 94 ? 6.686 -9.916 -0.341 1.00 87.31 94 GLU A CA 1
ATOM 762 C C . GLU A 1 94 ? 7.413 -8.961 0.610 1.00 87.31 94 GLU A C 1
ATOM 764 O O . GLU A 1 94 ? 8.582 -9.185 0.924 1.00 87.31 94 GLU A O 1
ATOM 769 N N . PHE A 1 95 ? 6.751 -7.897 1.079 1.00 86.94 95 PHE A N 1
ATOM 770 C CA . PHE A 1 95 ? 7.343 -7.022 2.090 1.00 86.94 95 PHE A CA 1
ATOM 771 C C . PHE A 1 95 ? 7.479 -7.718 3.447 1.00 86.94 95 PHE A C 1
ATOM 773 O O . PHE A 1 95 ? 8.520 -7.544 4.077 1.00 86.94 95 PHE A O 1
ATOM 780 N N . GLU A 1 96 ? 6.501 -8.515 3.883 1.00 88.81 96 GLU A N 1
ATOM 781 C CA . GLU A 1 96 ? 6.601 -9.279 5.132 1.00 88.81 96 GLU A CA 1
ATOM 782 C C . GLU A 1 96 ? 7.787 -10.252 5.069 1.00 88.81 96 GLU A C 1
ATOM 784 O O . GLU A 1 96 ? 8.668 -10.181 5.922 1.00 88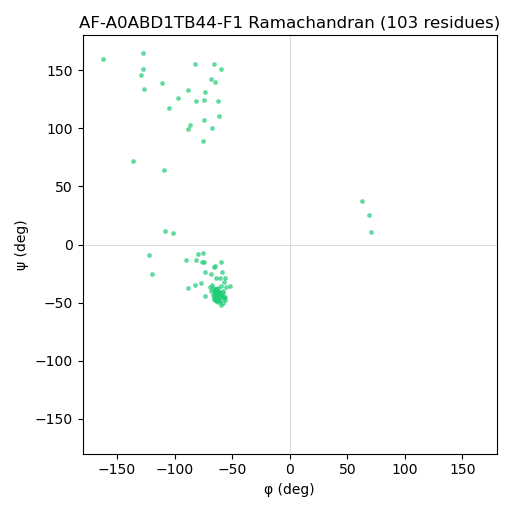.81 96 GLU A O 1
ATOM 789 N N . ALA A 1 97 ? 7.920 -11.028 3.987 1.00 87.12 97 ALA A N 1
ATOM 790 C CA . ALA A 1 97 ? 9.042 -11.949 3.786 1.00 87.12 97 ALA A CA 1
ATOM 791 C C . ALA A 1 97 ? 10.415 -11.246 3.803 1.00 87.12 97 ALA A C 1
ATOM 793 O O . ALA A 1 97 ? 11.379 -11.756 4.377 1.00 87.12 97 ALA A O 1
ATOM 794 N N . ILE A 1 98 ? 10.517 -10.052 3.200 1.00 83.50 98 ILE A N 1
ATOM 795 C CA . ILE A 1 98 ? 11.742 -9.235 3.256 1.00 83.50 98 ILE A CA 1
ATOM 796 C C . ILE A 1 98 ? 12.060 -8.831 4.704 1.00 83.50 98 ILE A C 1
ATOM 798 O O . ILE A 1 98 ? 13.214 -8.891 5.119 1.00 83.50 98 ILE A O 1
ATOM 802 N N . TYR A 1 99 ? 11.054 -8.411 5.472 1.00 79.12 99 TYR A N 1
ATOM 803 C CA . TYR A 1 99 ? 11.237 -7.908 6.835 1.00 79.12 99 TYR A CA 1
ATOM 804 C C . TYR A 1 99 ? 11.457 -9.010 7.880 1.00 79.12 99 TYR A C 1
ATOM 806 O O . TYR A 1 99 ? 12.190 -8.786 8.843 1.00 79.12 99 TYR A O 1
ATOM 814 N N . GLU A 1 100 ? 10.852 -10.183 7.713 1.00 80.25 100 GLU A N 1
ATOM 815 C CA . GLU A 1 100 ? 11.087 -11.342 8.580 1.00 80.25 100 GLU A CA 1
ATOM 816 C C . GLU A 1 100 ? 12.528 -11.843 8.446 1.00 80.25 100 GLU A C 1
ATOM 818 O O . GLU A 1 100 ? 13.195 -12.083 9.457 1.00 80.25 100 GLU A O 1
ATOM 823 N N . ASN A 1 101 ? 13.049 -11.900 7.218 1.00 66.62 101 ASN A N 1
ATOM 824 C CA . ASN A 1 101 ? 14.435 -12.279 6.950 1.00 66.62 101 ASN A CA 1
ATOM 825 C C . ASN A 1 101 ? 15.455 -11.279 7.540 1.00 66.62 101 ASN A C 1
ATOM 827 O O . ASN A 1 101 ? 16.551 -11.666 7.940 1.00 66.62 101 ASN A O 1
ATOM 831 N N . ASP A 1 102 ? 15.083 -10.001 7.662 1.00 59.28 102 ASP A N 1
ATOM 832 C CA . ASP A 1 102 ? 15.901 -8.981 8.333 1.00 59.28 102 ASP A CA 1
ATOM 833 C C . ASP A 1 102 ? 15.898 -9.128 9.870 1.00 59.28 102 ASP A C 1
ATOM 835 O O . ASP A 1 102 ? 16.820 -8.658 10.531 1.00 59.28 102 ASP A O 1
ATOM 839 N N . SER A 1 103 ? 14.878 -9.760 10.465 1.00 57.91 103 SER A N 1
ATOM 840 C CA . SER A 1 103 ? 14.800 -9.971 11.924 1.00 57.91 103 SER A CA 1
ATOM 841 C C . SER A 1 103 ? 15.618 -11.167 12.426 1.00 57.91 103 SER A C 1
ATOM 843 O O . SER A 1 103 ? 15.837 -11.307 13.629 1.00 57.91 103 SER A O 1
ATOM 845 N N . THR A 1 104 ? 16.063 -12.025 11.506 1.00 49.25 104 THR A N 1
ATOM 846 C CA . THR A 1 104 ? 16.819 -13.258 11.774 1.00 49.25 104 THR A CA 1
ATOM 847 C C . THR A 1 104 ? 18.329 -13.124 11.523 1.00 49.25 104 THR A C 1
ATOM 849 O O . THR A 1 104 ? 19.038 -14.129 11.578 1.00 49.25 104 THR A O 1
ATOM 852 N N . THR A 1 105 ? 18.831 -11.902 11.298 1.00 39.88 105 THR A N 1
ATOM 853 C CA . THR A 1 105 ? 20.267 -11.583 11.152 1.00 39.88 105 THR A CA 1
ATOM 854 C C . THR A 1 105 ? 20.758 -10.726 12.315 1.00 39.88 105 THR A C 1
ATOM 856 O O . THR A 1 105 ? 21.881 -10.988 12.803 1.00 39.88 105 THR A O 1
#

Foldseek 3Di:
DPPPPDQDPVNLVVVQVCCCVVPVDHDDSVRSVVVVVVLVVLLVLVVVVCVDPFWDADPVQQAIDGDPVVVVVVCVPPVVCVVRRPDHNPPNVVVVVVVVVVVVD

Mean predicted aligned error: 6.27 Å

InterPro domains:
  IPR024752 Myb/SANT-like domain [PF12776] (7-73)

Nearest PDB structures (foldseek):
  3jv2-assembly1_A  TM=3.908E-01  e=9.444E+00  Bacillus subtilis

Solvent-accessible surface area (backbone atoms only — not comparable to full-atom values): 6274 Å² total; per-residue (Å²): 133,87,82,80,82,73,80,48,73,67,59,43,52,52,52,38,51,49,42,28,75,74,68,72,44,89,63,52,68,66,58,52,53,53,50,53,54,49,52,52,52,52,46,55,54,48,53,57,48,51,72,36,96,62,34,42,72,40,77,90,76,27,30,54,43,57,52,72,65,52,52,55,57,50,38,74,80,43,55,85,56,60,61,42,72,76,41,70,48,82,63,49,66,63,49,48,57,56,52,56,60,62,75,76,113

Secondary structure (DSSP, 8-state):
--------HHHHHHHHHHHHHHH-----HHHHHHHHHHHHHHHHHHHHHHTSTT-EEETTTTEEE--HHHHHHHHHH-GGGGGGGT---TTHHHHHHHHHHHHT-

pLDDT: mean 85.7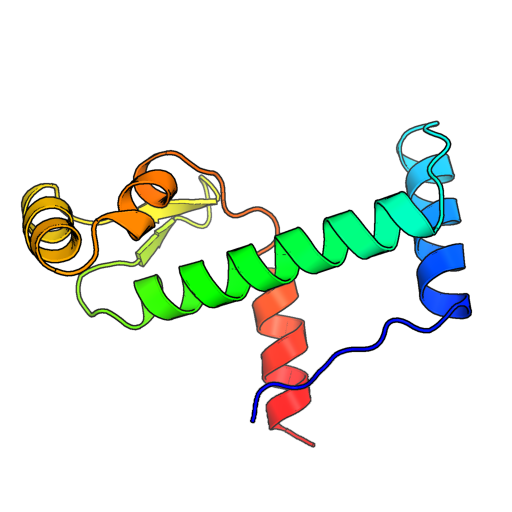5, std 13.49, range [33.56, 95.88]

Sequence (105 aa):
MVVNYIFTTFQVSKLVESVYNGCGVVVSNKNIRERVKILKKDYVEVRQLLSMNDCELDHDSGRVTADTLAWEELLKGIPNFGKWRYKLCPRHDEFEAIYENDSTT

Organism: NCBI:txid205694

Radius of gyration: 16.14 Å; Cα contacts (8 Å, |Δi|>4): 72; chains: 1; bounding box: 41×22×39 Å